Protein AF-A0A961RD64-F1 (afdb_monomer_lite)

pLDDT: mean 89.87, std 9.69, range [56.5, 98.44]

Secondary structure (DSSP, 8-state):
-HHHHHHHT-GGGT----TT--HHHHHHHHHHHHHHHHHHHHHHHHHHHHHHHHHT-SS--HHHHH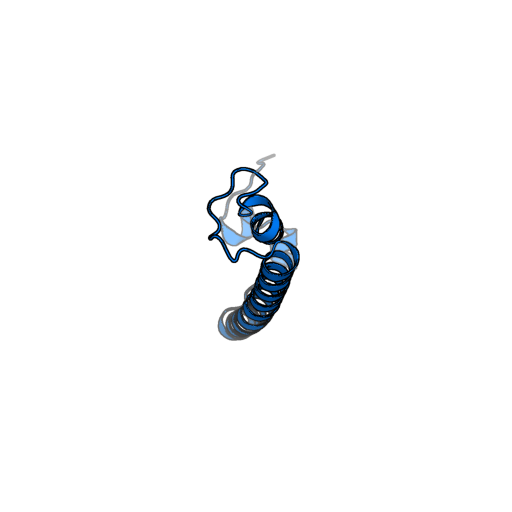H-HHHHHS---S---

Radius of gyration: 23.47 Å; chains: 1; bounding box: 42×28×63 Å

Structure (mmCIF, N/CA/C/O backbone):
data_AF-A0A961RD64-F1
#
_entry.id   AF-A0A961RD64-F1
#
loop_
_atom_site.group_PDB
_atom_site.id
_atom_site.type_symbol
_atom_site.label_atom_id
_atom_site.label_alt_id
_atom_site.label_comp_id
_atom_site.label_asym_id
_atom_site.label_entity_id
_atom_site.label_seq_id
_atom_site.pdbx_PDB_ins_code
_atom_site.Cartn_x
_atom_site.Cartn_y
_atom_site.Cartn_z
_atom_site.occupancy
_atom_site.B_iso_or_equiv
_atom_site.auth_seq_id
_atom_site.auth_comp_id
_atom_site.auth_asym_id
_atom_site.auth_atom_id
_atom_site.pdbx_PDB_model_num
ATOM 1 N N . GLY A 1 1 ? 11.355 5.523 -5.589 1.00 89.50 1 GLY A N 1
ATOM 2 C CA . GLY A 1 1 ? 11.943 4.187 -5.376 1.00 89.50 1 GLY A CA 1
ATOM 3 C C . GLY A 1 1 ? 11.659 3.283 -6.558 1.00 89.50 1 GLY A C 1
ATOM 4 O O . GLY A 1 1 ? 12.355 3.401 -7.552 1.00 89.50 1 GLY A O 1
ATOM 5 N N . ALA A 1 2 ? 10.602 2.467 -6.484 1.00 93.81 2 ALA A N 1
ATOM 6 C CA . ALA A 1 2 ? 10.307 1.388 -7.441 1.00 93.81 2 ALA A CA 1
ATOM 7 C C . ALA A 1 2 ? 10.257 1.796 -8.929 1.00 93.81 2 ALA A C 1
ATOM 9 O O . ALA A 1 2 ? 10.875 1.134 -9.756 1.00 93.81 2 ALA A O 1
ATOM 10 N N . VAL A 1 3 ? 9.591 2.905 -9.280 1.00 95.31 3 VAL A N 1
ATOM 11 C CA . VAL A 1 3 ? 9.578 3.411 -10.672 1.00 95.31 3 VAL A CA 1
ATOM 12 C C . VAL A 1 3 ? 10.976 3.848 -11.122 1.00 95.31 3 VAL A C 1
ATOM 14 O O . VAL A 1 3 ? 11.387 3.568 -12.242 1.00 95.31 3 VAL A O 1
ATOM 17 N N . GLY A 1 4 ? 11.742 4.469 -10.220 1.00 93.38 4 GLY A N 1
ATOM 18 C CA . GLY A 1 4 ? 13.118 4.893 -10.481 1.00 93.38 4 GLY A CA 1
ATOM 19 C C . GLY A 1 4 ? 14.062 3.728 -10.779 1.00 93.38 4 GLY A C 1
ATOM 20 O O . GLY A 1 4 ? 15.005 3.910 -11.539 1.00 93.38 4 GLY A O 1
ATOM 21 N N . THR A 1 5 ? 13.782 2.523 -10.274 1.00 94.00 5 THR A N 1
ATOM 22 C CA . THR A 1 5 ? 14.522 1.305 -10.641 1.00 94.00 5 THR A CA 1
ATOM 23 C C . THR A 1 5 ? 14.477 1.054 -12.150 1.00 94.00 5 THR A C 1
ATOM 25 O O . THR A 1 5 ? 15.505 0.751 -12.739 1.00 94.00 5 THR A O 1
ATOM 28 N N . GLY A 1 6 ? 13.340 1.297 -12.812 1.00 92.75 6 GLY A N 1
ATOM 29 C CA . GLY A 1 6 ? 13.230 1.142 -14.269 1.00 92.75 6 GLY A CA 1
ATOM 30 C C . GLY A 1 6 ? 14.121 2.105 -15.065 1.00 92.75 6 GLY A C 1
ATOM 31 O O . GLY A 1 6 ? 14.462 1.829 -16.215 1.00 92.75 6 GLY A O 1
ATOM 32 N N . ILE A 1 7 ? 14.556 3.202 -14.442 1.00 93.75 7 ILE A N 1
ATOM 33 C CA . ILE A 1 7 ? 15.487 4.162 -15.038 1.00 93.75 7 ILE A CA 1
ATOM 34 C C . ILE A 1 7 ? 16.927 3.790 -14.678 1.00 93.75 7 ILE A C 1
ATOM 36 O O . ILE A 1 7 ? 17.773 3.630 -15.552 1.00 93.75 7 ILE A O 1
ATOM 40 N N . LEU A 1 8 ? 17.203 3.622 -13.386 1.00 95.00 8 LEU A N 1
ATOM 41 C CA . LEU A 1 8 ? 18.558 3.477 -12.854 1.00 95.00 8 LEU A CA 1
ATOM 42 C C . LEU A 1 8 ? 19.184 2.100 -13.119 1.00 95.00 8 LEU A C 1
ATOM 44 O O . LEU A 1 8 ? 20.394 1.955 -12.992 1.00 95.00 8 LEU A O 1
ATOM 48 N N . THR A 1 9 ? 18.398 1.099 -13.524 1.00 94.31 9 THR A N 1
ATOM 49 C CA . THR A 1 9 ? 18.931 -0.199 -13.970 1.00 94.31 9 THR A CA 1
ATOM 50 C C . THR A 1 9 ? 19.492 -0.143 -15.401 1.00 94.31 9 THR A C 1
ATOM 52 O O . THR A 1 9 ? 20.188 -1.067 -15.812 1.00 94.31 9 THR A O 1
ATOM 55 N N . ALA A 1 10 ? 19.287 0.943 -16.156 1.00 93.25 10 ALA A N 1
ATOM 56 C CA . ALA A 1 10 ? 19.806 1.059 -17.517 1.00 93.25 10 ALA A CA 1
ATOM 57 C C . ALA A 1 10 ? 21.349 1.031 -17.582 1.00 93.25 10 ALA A C 1
ATOM 59 O O . ALA A 1 10 ? 21.992 1.851 -16.918 1.00 93.25 10 ALA A O 1
ATOM 60 N N . PRO A 1 11 ? 21.961 0.193 -18.446 1.00 91.69 11 PRO A N 1
ATOM 61 C CA . PRO A 1 11 ? 23.421 0.119 -18.588 1.00 91.69 11 PRO A CA 1
ATOM 62 C C . PRO A 1 11 ? 24.069 1.446 -18.982 1.00 91.69 11 PRO A C 1
ATOM 64 O O . PRO A 1 11 ? 25.132 1.799 -18.479 1.00 91.69 11 PRO A O 1
ATOM 67 N N . ALA A 1 12 ? 23.384 2.239 -19.814 1.00 90.00 12 ALA A N 1
ATOM 68 C CA . ALA A 1 12 ? 23.836 3.569 -20.228 1.00 90.00 12 ALA A CA 1
ATOM 69 C C . ALA A 1 12 ? 24.012 4.557 -19.058 1.00 90.00 12 ALA A C 1
ATOM 71 O O . ALA A 1 12 ? 24.717 5.553 -19.194 1.00 90.00 12 ALA A O 1
ATOM 72 N N . LEU A 1 13 ? 23.376 4.289 -17.915 1.00 90.88 13 LEU A N 1
ATOM 73 C CA . LEU A 1 13 ? 23.476 5.086 -16.693 1.00 90.88 13 LEU A CA 1
ATOM 74 C C . LEU A 1 13 ? 24.362 4.415 -15.626 1.00 90.88 13 LEU A C 1
ATOM 76 O O . LEU A 1 13 ? 24.368 4.852 -14.478 1.00 90.88 13 LEU A O 1
ATOM 80 N N . GLY A 1 14 ? 25.099 3.357 -15.986 1.00 90.94 14 GLY A N 1
ATOM 81 C CA . GLY A 1 14 ? 25.909 2.559 -15.058 1.00 90.94 14 GLY A CA 1
ATOM 82 C C . GLY A 1 14 ? 25.120 1.496 -14.285 1.00 90.94 14 GLY A C 1
ATOM 83 O O . GLY A 1 14 ? 25.623 0.961 -13.299 1.00 90.94 14 GLY A O 1
ATOM 84 N N . GLY A 1 15 ? 23.884 1.207 -14.705 1.00 91.31 15 GLY A N 1
ATOM 85 C CA . GLY A 1 15 ? 23.032 0.171 -14.125 1.00 91.31 15 GLY A CA 1
ATOM 86 C C . GLY A 1 15 ? 23.366 -1.246 -14.604 1.00 91.31 15 GLY A C 1
ATOM 87 O O . GLY A 1 15 ? 24.152 -1.449 -15.524 1.00 91.31 15 GLY A O 1
ATOM 88 N N . THR A 1 16 ? 22.743 -2.248 -13.981 1.00 93.94 16 THR A N 1
ATOM 89 C CA . THR A 1 16 ? 23.036 -3.681 -14.189 1.00 93.94 16 THR A CA 1
ATOM 90 C C . THR A 1 16 ? 22.151 -4.366 -15.241 1.00 93.94 16 THR A C 1
ATOM 92 O O . THR A 1 16 ? 21.983 -5.584 -15.196 1.00 93.94 16 THR A O 1
ATOM 95 N N . GLY A 1 17 ? 21.494 -3.608 -16.121 1.00 88.62 17 GLY A N 1
ATOM 96 C CA . GLY A 1 17 ? 20.638 -4.157 -17.175 1.00 88.62 17 GLY A CA 1
ATOM 97 C C . GLY A 1 17 ? 21.410 -4.991 -18.207 1.00 88.62 17 GLY A C 1
ATOM 98 O O . GLY A 1 17 ? 22.618 -4.837 -18.364 1.00 88.62 17 GLY A O 1
ATOM 99 N N . GLY A 1 18 ? 20.709 -5.883 -18.908 1.00 90.31 18 GLY A N 1
ATOM 100 C CA . GLY A 1 18 ? 21.276 -6.638 -20.030 1.00 90.31 18 GLY A CA 1
ATOM 101 C C . GLY A 1 18 ? 21.408 -5.804 -21.309 1.00 90.31 18 GLY A C 1
ATOM 102 O O . GLY A 1 18 ? 20.976 -4.652 -21.367 1.00 90.31 18 GLY A O 1
ATOM 103 N N . ASP A 1 19 ? 21.964 -6.410 -22.356 1.00 85.62 19 ASP A N 1
ATOM 104 C CA . ASP A 1 19 ? 22.173 -5.752 -23.656 1.00 85.62 19 ASP A CA 1
ATOM 105 C C . ASP A 1 19 ? 20.854 -5.362 -24.356 1.00 85.62 19 ASP A C 1
ATOM 107 O O . ASP A 1 19 ? 20.816 -4.430 -25.156 1.00 85.62 19 ASP A O 1
ATOM 111 N N . ASP A 1 20 ? 19.753 -6.041 -24.029 1.00 89.88 20 ASP A N 1
ATOM 112 C CA . ASP A 1 20 ? 18.399 -5.801 -24.538 1.00 89.88 20 ASP A CA 1
ATOM 113 C C . ASP A 1 20 ? 17.574 -4.837 -23.661 1.00 89.88 20 ASP A C 1
ATOM 115 O O . ASP A 1 20 ? 16.359 -4.691 -23.834 1.00 89.88 20 ASP A O 1
ATOM 119 N N . TYR A 1 21 ? 18.215 -4.152 -22.708 1.00 92.88 21 TYR A N 1
ATOM 120 C CA . TYR A 1 21 ? 17.521 -3.298 -21.752 1.00 92.88 21 TYR A CA 1
ATOM 121 C C . TYR A 1 21 ? 16.840 -2.094 -22.418 1.00 92.88 21 TYR A C 1
ATOM 123 O O . TYR A 1 21 ? 17.480 -1.164 -22.912 1.00 92.88 21 TYR A O 1
ATOM 131 N N . SER A 1 22 ? 15.510 -2.050 -22.329 1.00 94.00 22 SER A N 1
ATOM 132 C CA . SER A 1 22 ? 14.709 -0.895 -22.736 1.00 94.00 22 SER A CA 1
ATOM 133 C C . SER A 1 22 ? 14.358 -0.021 -21.536 1.00 94.00 22 SER A C 1
ATOM 135 O O . SER A 1 22 ? 13.567 -0.423 -20.683 1.00 94.00 22 SER A O 1
ATOM 137 N N . LEU A 1 23 ? 14.884 1.209 -21.500 1.00 92.75 23 LEU A N 1
ATOM 138 C CA . LEU A 1 23 ? 14.578 2.197 -20.455 1.00 92.75 23 LEU A CA 1
ATOM 139 C C . LEU A 1 23 ? 13.070 2.458 -20.340 1.00 92.75 23 LEU A C 1
ATOM 141 O O . LEU A 1 23 ? 12.500 2.413 -19.249 1.00 92.75 23 LEU A O 1
ATOM 145 N N . GLY A 1 24 ? 12.417 2.703 -21.479 1.00 93.56 24 GLY A N 1
ATOM 146 C CA . GLY A 1 24 ? 10.977 2.947 -21.531 1.00 93.56 24 GLY A CA 1
ATOM 147 C C . GLY A 1 24 ? 10.174 1.710 -21.131 1.00 93.56 24 GLY A C 1
ATOM 148 O O . GLY A 1 24 ? 9.253 1.814 -20.324 1.00 93.56 24 GLY A O 1
ATOM 149 N N . GLY A 1 25 ? 10.563 0.533 -21.634 1.00 95.25 25 GLY A N 1
ATOM 150 C CA . GLY A 1 25 ? 9.895 -0.728 -21.313 1.00 95.25 25 GLY A CA 1
ATOM 151 C C . GLY A 1 25 ? 9.968 -1.062 -19.824 1.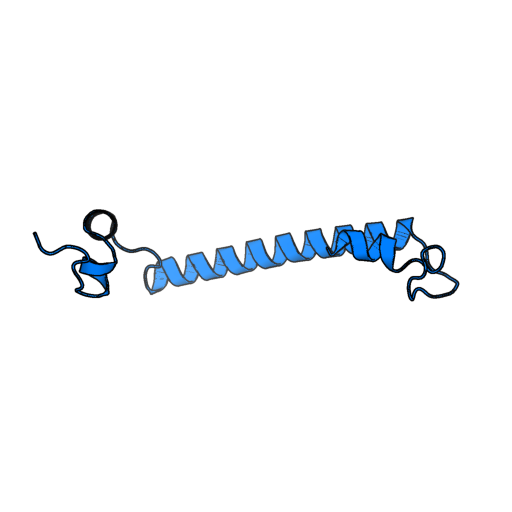00 95.25 25 G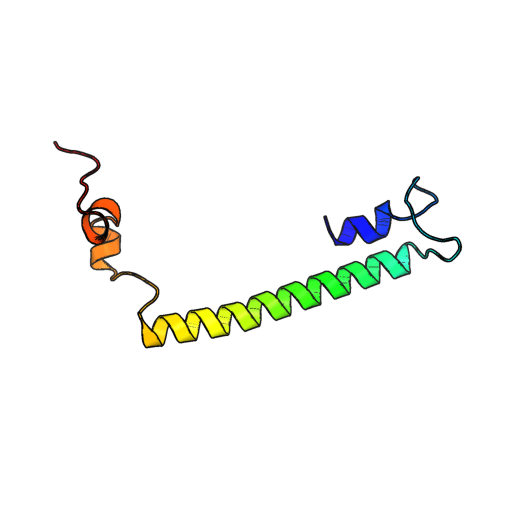LY A C 1
ATOM 152 O O . GLY A 1 25 ? 8.945 -1.319 -19.196 1.00 95.25 25 GLY A O 1
ATOM 153 N N . GLN A 1 26 ? 11.158 -0.975 -19.234 1.00 95.69 26 GLN A N 1
ATOM 154 C CA . GLN A 1 26 ? 11.384 -1.287 -17.822 1.00 95.69 26 GLN A CA 1
ATOM 155 C C . GLN A 1 26 ? 10.716 -0.272 -16.894 1.00 95.69 26 GLN A C 1
ATOM 157 O O . GLN A 1 26 ? 10.093 -0.655 -15.906 1.00 95.69 26 GLN A O 1
ATOM 162 N N . THR A 1 27 ? 10.739 1.018 -17.239 1.00 95.94 27 THR A N 1
ATOM 163 C CA . THR A 1 27 ? 10.006 2.040 -16.475 1.00 95.94 27 THR A CA 1
ATOM 164 C C . THR A 1 27 ? 8.499 1.767 -16.481 1.00 95.94 27 THR A C 1
ATOM 166 O O . THR A 1 27 ? 7.861 1.840 -15.430 1.00 95.94 27 THR A O 1
ATOM 169 N N . MET A 1 28 ? 7.927 1.377 -17.625 1.00 97.06 28 MET A N 1
ATOM 170 C CA . MET A 1 28 ? 6.507 1.018 -17.709 1.00 97.06 28 MET A CA 1
ATOM 171 C C . MET A 1 28 ? 6.168 -0.245 -16.913 1.00 97.06 28 MET A C 1
ATOM 173 O O . MET A 1 28 ? 5.172 -0.251 -16.191 1.00 97.06 28 MET A O 1
ATOM 177 N N . ILE A 1 29 ? 7.002 -1.287 -16.978 1.00 96.31 29 ILE A N 1
ATOM 178 C CA . ILE A 1 29 ? 6.828 -2.506 -16.171 1.00 96.31 29 ILE A CA 1
ATOM 179 C C . ILE A 1 29 ? 6.800 -2.162 -14.677 1.00 96.31 29 ILE A C 1
ATOM 181 O O . ILE A 1 29 ? 5.907 -2.612 -13.959 1.00 96.31 29 ILE A O 1
ATOM 185 N N . GLN A 1 30 ? 7.711 -1.302 -14.215 1.00 97.44 30 GLN A N 1
ATOM 186 C CA . GLN A 1 30 ? 7.750 -0.877 -12.816 1.00 97.44 30 GLN A CA 1
ATOM 187 C C . GLN A 1 30 ? 6.517 -0.061 -12.410 1.00 97.44 30 GLN A C 1
ATOM 189 O O . GLN A 1 30 ? 6.032 -0.214 -11.289 1.00 97.44 30 GLN A O 1
ATOM 194 N N . ILE A 1 31 ? 5.970 0.771 -13.302 1.00 98.00 31 ILE A N 1
ATOM 195 C CA . ILE A 1 31 ? 4.702 1.475 -13.055 1.00 98.00 31 ILE A CA 1
ATOM 196 C C . ILE A 1 31 ? 3.564 0.466 -12.866 1.00 98.00 31 ILE A C 1
ATOM 198 O O . ILE A 1 31 ? 2.833 0.558 -11.879 1.00 98.00 31 ILE A O 1
ATOM 202 N N . TYR A 1 32 ? 3.437 -0.525 -13.753 1.00 97.94 32 TYR A N 1
ATOM 203 C CA . TYR A 1 32 ? 2.418 -1.569 -13.611 1.00 97.94 32 TYR A CA 1
ATOM 204 C C . TYR A 1 32 ? 2.591 -2.370 -12.319 1.00 97.94 32 TYR A C 1
ATOM 206 O O . TYR A 1 32 ? 1.614 -2.587 -11.606 1.00 97.94 32 TYR A O 1
ATOM 214 N N . ALA A 1 33 ? 3.821 -2.747 -11.967 1.00 97.75 33 ALA A N 1
ATOM 215 C CA . ALA A 1 33 ? 4.110 -3.448 -10.719 1.00 97.75 33 ALA A CA 1
ATOM 216 C C . ALA A 1 33 ? 3.675 -2.633 -9.485 1.00 97.75 33 ALA A C 1
ATOM 218 O O . ALA A 1 33 ? 3.046 -3.166 -8.567 1.00 97.75 33 ALA A O 1
ATOM 219 N N . VAL A 1 34 ? 3.938 -1.322 -9.472 1.00 98.19 34 VAL A N 1
ATOM 220 C CA . VAL A 1 34 ? 3.497 -0.429 -8.387 1.00 98.19 34 VAL A CA 1
ATOM 221 C C . VAL A 1 34 ? 1.973 -0.342 -8.325 1.00 98.19 34 V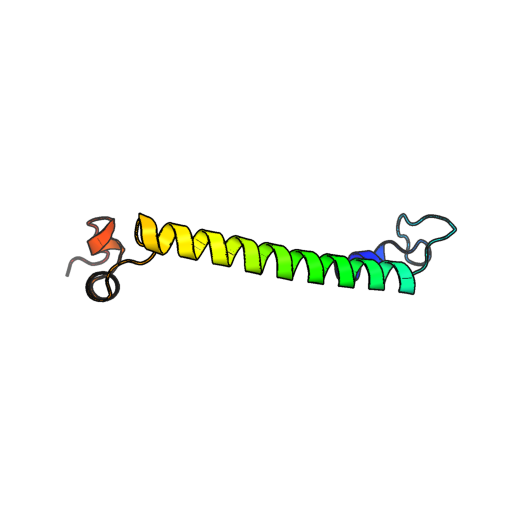AL A C 1
ATOM 223 O O . VAL A 1 34 ? 1.398 -0.470 -7.248 1.00 98.19 34 VAL A O 1
ATOM 226 N N . LEU A 1 35 ? 1.293 -0.184 -9.460 1.00 98.19 35 LEU A N 1
ATOM 227 C CA . LEU A 1 35 ? -0.171 -0.136 -9.481 1.00 98.19 35 LEU A CA 1
ATOM 228 C C . LEU A 1 35 ? -0.792 -1.442 -8.973 1.00 98.19 35 LEU A C 1
ATOM 230 O O . LEU A 1 35 ? -1.709 -1.406 -8.155 1.00 98.19 35 LEU A O 1
ATOM 234 N N . ILE A 1 36 ? -0.260 -2.590 -9.397 1.00 98.00 36 ILE A N 1
ATOM 235 C CA . ILE A 1 36 ? -0.726 -3.905 -8.943 1.00 98.00 36 ILE A CA 1
ATOM 236 C C . ILE A 1 36 ? -0.537 -4.048 -7.432 1.00 98.00 36 ILE A C 1
ATOM 238 O O . ILE A 1 36 ? -1.460 -4.466 -6.738 1.00 98.00 36 ILE A O 1
ATOM 242 N N . THR A 1 37 ? 0.628 -3.671 -6.903 1.00 97.69 37 THR A N 1
ATOM 243 C CA . THR A 1 37 ? 0.899 -3.771 -5.460 1.00 97.69 37 THR A CA 1
ATOM 244 C C . THR A 1 37 ? 0.024 -2.830 -4.635 1.00 97.69 37 THR A C 1
ATOM 246 O O . THR A 1 37 ? -0.468 -3.248 -3.588 1.00 97.69 37 THR A O 1
ATOM 249 N N . ILE A 1 38 ? -0.251 -1.608 -5.106 1.00 98.06 38 ILE A N 1
ATOM 250 C CA . ILE A 1 38 ? -1.203 -0.682 -4.467 1.00 98.06 38 ILE A CA 1
ATOM 251 C C . ILE A 1 38 ? -2.605 -1.290 -4.430 1.00 98.06 38 ILE A C 1
ATOM 253 O O . ILE A 1 38 ? -3.232 -1.320 -3.374 1.00 98.06 38 ILE A O 1
ATOM 257 N N . VAL A 1 39 ? -3.094 -1.804 -5.560 1.00 98.25 39 VAL A N 1
ATOM 258 C CA . VAL A 1 39 ? -4.438 -2.391 -5.639 1.00 98.25 39 VAL A CA 1
ATOM 259 C C . VAL A 1 39 ? -4.539 -3.629 -4.750 1.00 98.25 39 VAL A C 1
ATOM 261 O O . VAL A 1 39 ? -5.476 -3.746 -3.966 1.00 98.25 39 VAL A O 1
ATOM 264 N N . TRP A 1 40 ? -3.556 -4.526 -4.821 1.00 97.94 40 TRP A N 1
ATOM 265 C CA . TRP A 1 40 ? -3.531 -5.744 -4.016 1.00 97.94 40 TRP A CA 1
ATOM 266 C C . TRP A 1 40 ? -3.474 -5.437 -2.519 1.00 97.94 40 TRP A C 1
ATOM 268 O O . TRP A 1 40 ? -4.323 -5.904 -1.763 1.00 97.94 40 TRP A O 1
ATOM 278 N N . SER A 1 41 ? -2.508 -4.619 -2.089 1.00 97.56 41 SER A N 1
ATOM 279 C CA . SER A 1 41 ? -2.365 -4.249 -0.677 1.00 97.56 41 SER A CA 1
ATOM 280 C C . SER A 1 41 ? -3.587 -3.487 -0.171 1.00 97.56 41 SER A C 1
ATOM 282 O O . SER A 1 41 ? -4.061 -3.786 0.921 1.00 97.56 41 SER A O 1
ATOM 284 N N . GLY A 1 42 ? -4.149 -2.578 -0.971 1.00 98.19 42 GLY A N 1
ATOM 285 C CA . GLY A 1 42 ? -5.351 -1.827 -0.628 1.00 98.19 42 GLY A CA 1
ATOM 286 C C . GLY A 1 42 ? -6.573 -2.723 -0.443 1.00 98.19 42 GLY A C 1
ATOM 287 O O . GLY A 1 42 ? -7.226 -2.653 0.595 1.00 98.19 42 GLY A O 1
ATOM 288 N N . ILE A 1 43 ? -6.862 -3.602 -1.408 1.00 98.44 43 ILE A N 1
ATOM 289 C CA . ILE A 1 43 ? -8.032 -4.493 -1.354 1.00 98.44 43 ILE A CA 1
ATOM 290 C C . ILE A 1 43 ? -7.887 -5.511 -0.225 1.00 98.44 43 ILE A C 1
ATOM 292 O O . ILE A 1 43 ? -8.797 -5.657 0.590 1.00 98.44 43 ILE A O 1
ATOM 296 N N . VAL A 1 44 ? -6.748 -6.205 -0.152 1.00 98.19 44 VAL A N 1
ATOM 297 C CA . VAL A 1 44 ? -6.533 -7.240 0.865 1.00 98.19 44 VAL A CA 1
ATOM 298 C C . VAL A 1 44 ? -6.564 -6.629 2.263 1.00 98.19 44 VAL A C 1
ATOM 300 O O . VAL A 1 44 ? -7.254 -7.155 3.134 1.00 98.19 44 VAL A O 1
ATOM 303 N N . SER A 1 45 ? -5.899 -5.488 2.476 1.00 97.69 45 SER A N 1
ATOM 304 C CA . SER A 1 45 ? -5.935 -4.811 3.777 1.00 97.69 45 SER A CA 1
ATOM 305 C C . SER A 1 45 ? -7.340 -4.327 4.116 1.00 97.69 45 SER A C 1
ATOM 307 O O . SER A 1 45 ? -7.775 -4.517 5.244 1.00 97.69 45 SER A O 1
ATOM 309 N N . ALA A 1 46 ? -8.093 -3.771 3.159 1.00 97.50 46 ALA A N 1
ATOM 310 C CA . ALA A 1 46 ? -9.472 -3.346 3.401 1.00 97.50 46 ALA A CA 1
ATOM 311 C C . ALA A 1 46 ? -10.371 -4.512 3.842 1.00 97.50 46 ALA A C 1
ATOM 313 O O . ALA A 1 46 ? -11.142 -4.367 4.791 1.00 97.50 46 ALA A O 1
ATOM 314 N N . ILE A 1 47 ? -10.242 -5.677 3.197 1.00 97.50 47 ILE A N 1
ATOM 315 C CA . ILE A 1 47 ? -10.976 -6.889 3.584 1.00 97.50 47 ILE A CA 1
ATOM 316 C C . ILE A 1 47 ? -10.574 -7.327 4.995 1.00 97.50 47 ILE A C 1
ATOM 318 O O . ILE A 1 47 ? -11.444 -7.558 5.832 1.00 97.50 47 ILE A O 1
ATOM 322 N N . LEU A 1 48 ? -9.272 -7.411 5.280 1.00 96.75 48 LEU A N 1
ATOM 323 C CA . LEU A 1 48 ? -8.775 -7.841 6.588 1.00 96.75 48 LEU A CA 1
ATOM 324 C C . LEU A 1 48 ? -9.195 -6.883 7.704 1.00 96.75 48 LEU A C 1
ATOM 326 O O . LEU A 1 48 ? -9.706 -7.336 8.724 1.00 96.75 48 LEU A O 1
ATOM 330 N N . TYR A 1 49 ? -9.057 -5.572 7.500 1.00 96.81 49 TYR A N 1
ATOM 331 C CA . TYR A 1 49 ? -9.508 -4.580 8.471 1.00 96.81 49 TYR A CA 1
ATOM 332 C C . TYR A 1 49 ? -11.005 -4.688 8.720 1.00 96.81 49 TYR A C 1
ATOM 334 O O . TYR A 1 49 ? -11.422 -4.646 9.872 1.00 96.81 49 TYR A O 1
ATOM 342 N N . LYS A 1 50 ? -11.816 -4.899 7.675 1.00 95.00 50 LYS A N 1
ATOM 343 C CA . LYS A 1 50 ? -13.260 -5.061 7.849 1.00 95.00 50 LYS A CA 1
ATOM 344 C C . LYS A 1 50 ? -13.617 -6.329 8.622 1.00 95.00 50 LYS A C 1
ATOM 346 O O . LYS A 1 50 ? -14.522 -6.295 9.448 1.00 95.00 50 LYS A O 1
ATOM 351 N N . LEU A 1 51 ? -12.916 -7.434 8.370 1.00 96.38 51 LEU A N 1
ATOM 352 C CA . LEU A 1 51 ? -13.115 -8.681 9.109 1.00 96.38 51 LEU A CA 1
ATOM 353 C C . LEU A 1 51 ? -12.743 -8.522 10.587 1.00 96.38 51 LEU A C 1
ATOM 355 O O . LEU A 1 51 ? -13.522 -8.909 11.453 1.00 96.38 51 LEU A O 1
ATOM 359 N N . VAL A 1 52 ? -11.589 -7.920 10.878 1.00 96.44 52 VAL A N 1
ATOM 360 C CA . VAL A 1 52 ? -11.136 -7.671 12.256 1.00 96.44 52 VAL A CA 1
ATOM 361 C C . VAL A 1 52 ? -12.100 -6.736 12.986 1.00 96.44 52 VAL A C 1
ATOM 363 O O . VAL A 1 52 ? -12.464 -7.006 14.128 1.00 96.44 52 VAL A O 1
ATOM 366 N N . ASP A 1 53 ? -12.566 -5.684 12.314 1.00 92.75 53 ASP A N 1
ATOM 367 C CA . ASP A 1 53 ? -13.525 -4.725 12.863 1.00 92.75 53 ASP A CA 1
ATOM 368 C C . ASP A 1 53 ? -14.855 -5.383 13.261 1.00 92.75 53 ASP A C 1
ATOM 370 O O . ASP A 1 53 ? -15.408 -5.067 14.308 1.00 92.75 53 ASP A O 1
ATOM 374 N N . VAL A 1 54 ? -15.341 -6.355 12.482 1.00 93.44 54 VAL A N 1
ATOM 375 C CA . VAL A 1 54 ? -16.584 -7.080 12.800 1.00 93.44 54 VAL A CA 1
ATOM 376 C C . VAL A 1 54 ? -16.393 -8.137 13.895 1.00 93.44 54 VAL A 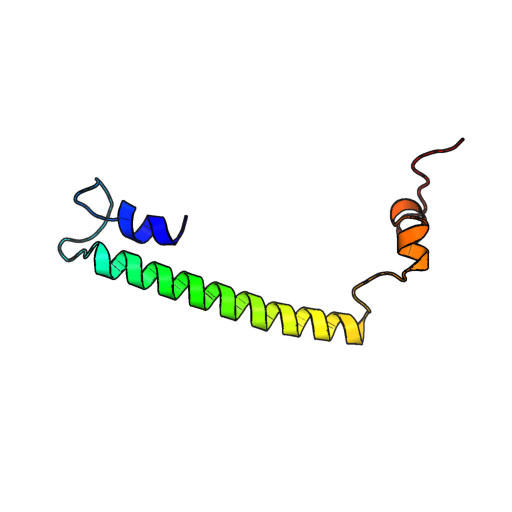C 1
ATOM 378 O O . VAL A 1 54 ? -17.319 -8.375 14.665 1.00 93.44 54 VAL A O 1
ATOM 381 N N . ILE A 1 55 ? -15.231 -8.795 13.961 1.00 95.12 55 ILE A N 1
ATOM 382 C CA . ILE A 1 55 ? -15.000 -9.913 14.894 1.00 95.12 55 ILE A CA 1
ATOM 383 C C . ILE A 1 55 ? -14.552 -9.423 16.276 1.00 95.12 55 ILE A C 1
ATOM 385 O O . ILE A 1 55 ? -15.016 -9.943 17.288 1.00 95.12 55 ILE A O 1
ATOM 389 N N . VAL A 1 56 ? -13.627 -8.463 16.319 1.00 91.81 56 VAL A N 1
ATOM 390 C CA . VAL A 1 56 ? -12.969 -8.002 17.555 1.00 91.81 56 VAL A CA 1
ATOM 391 C C . VAL A 1 56 ? -13.340 -6.556 17.885 1.00 91.81 56 VAL A C 1
ATOM 393 O O . VAL A 1 56 ? -13.443 -6.208 19.056 1.00 91.81 56 VAL A O 1
ATOM 396 N N . GLY A 1 57 ? -13.572 -5.729 16.863 1.00 87.25 57 GLY A N 1
ATOM 397 C CA . GLY A 1 57 ? -13.635 -4.275 16.996 1.00 87.25 57 GLY A CA 1
ATOM 398 C C . GLY A 1 57 ? -12.232 -3.678 16.904 1.00 87.25 57 GLY A C 1
ATOM 399 O O . GLY A 1 57 ? -11.398 -3.887 17.780 1.00 87.25 57 GLY A O 1
ATOM 400 N N . LEU A 1 58 ? -11.945 -2.960 15.811 1.00 88.25 58 LEU A N 1
ATOM 401 C CA . LEU A 1 58 ? -10.591 -2.463 15.524 1.00 88.25 58 LEU A CA 1
ATOM 402 C C . LEU A 1 58 ? -10.286 -1.129 16.225 1.00 88.25 58 LEU A C 1
ATOM 404 O O . LEU A 1 58 ? -9.126 -0.824 16.496 1.00 88.25 58 LEU A O 1
ATOM 408 N N . ARG A 1 59 ? -11.314 -0.316 16.490 1.00 90.06 59 ARG A N 1
ATOM 409 C CA . ARG A 1 59 ? -11.185 1.021 17.083 1.00 90.06 59 ARG A CA 1
ATOM 410 C C . ARG A 1 59 ? -11.821 1.051 18.470 1.00 90.06 59 ARG A C 1
ATOM 412 O O . ARG A 1 59 ? -12.890 0.481 18.670 1.00 90.06 59 ARG A O 1
ATOM 419 N N . VAL A 1 60 ? -11.176 1.758 19.396 1.00 88.75 60 VAL A N 1
ATOM 420 C CA . VAL A 1 60 ? -11.736 2.058 20.722 1.00 88.75 60 VAL A CA 1
ATOM 421 C C . VAL A 1 60 ? -13.003 2.911 20.610 1.00 88.75 60 VAL A C 1
ATOM 423 O O . VAL A 1 60 ? -13.277 3.519 19.571 1.00 88.75 60 VAL A O 1
ATOM 426 N N . THR A 1 61 ? -13.789 2.971 21.684 1.00 87.44 61 THR A N 1
ATOM 427 C CA . THR A 1 61 ? -14.987 3.815 21.708 1.00 87.44 61 THR A CA 1
ATOM 428 C C . THR A 1 61 ? -14.617 5.301 21.642 1.00 87.44 61 THR A C 1
ATOM 430 O O . THR A 1 61 ? -13.518 5.708 22.021 1.00 87.44 61 THR A O 1
ATOM 433 N N . THR A 1 62 ? -15.541 6.150 21.185 1.00 88.00 62 THR A N 1
ATOM 434 C CA . THR A 1 62 ? -15.296 7.601 21.095 1.00 88.00 62 THR A CA 1
ATOM 435 C C . THR A 1 62 ? -15.060 8.260 22.451 1.00 88.00 62 THR A C 1
ATOM 437 O O . THR A 1 62 ? -14.454 9.327 22.511 1.00 88.00 62 THR A O 1
ATOM 440 N N . ASP A 1 63 ? -15.572 7.664 23.526 1.00 84.19 63 ASP A N 1
ATOM 441 C CA . ASP A 1 63 ? -15.400 8.188 24.880 1.00 84.19 63 ASP A CA 1
ATOM 442 C C . ASP A 1 63 ? -14.039 7.790 25.458 1.00 84.19 63 ASP A C 1
ATOM 444 O O . ASP A 1 63 ? -13.408 8.611 26.126 1.00 84.19 63 ASP A O 1
ATOM 448 N N . ASP A 1 64 ? -13.538 6.598 25.117 1.00 84.75 64 ASP A N 1
ATOM 449 C CA . ASP A 1 64 ? -12.173 6.184 25.456 1.00 84.75 64 ASP A CA 1
ATOM 450 C C . ASP A 1 64 ? -11.131 7.005 24.681 1.00 84.75 64 ASP A C 1
ATOM 452 O O . ASP A 1 64 ? -10.138 7.468 25.241 1.00 84.75 64 ASP A O 1
ATOM 456 N N . GLU A 1 65 ? -11.393 7.277 23.398 1.00 84.69 65 GLU A N 1
ATOM 457 C CA . GLU A 1 65 ? -10.532 8.125 22.561 1.00 84.69 65 GLU A CA 1
ATOM 458 C C . GLU A 1 65 ? -10.433 9.564 23.110 1.00 84.69 65 GLU A C 1
ATOM 460 O O . GLU A 1 65 ? -9.384 10.196 22.992 1.00 84.69 65 GLU A O 1
ATOM 465 N N . ARG A 1 66 ? -11.493 10.073 23.762 1.00 83.88 66 ARG A N 1
ATOM 466 C CA . ARG A 1 66 ? -11.510 11.398 24.416 1.00 83.88 66 ARG A CA 1
ATOM 467 C C . ARG A 1 66 ? -10.814 11.427 25.772 1.00 83.88 66 ARG A C 1
ATOM 469 O O . ARG A 1 66 ? -10.196 12.436 26.096 1.00 83.88 66 ARG A O 1
ATOM 476 N N . GLN A 1 67 ? -10.950 10.371 26.572 1.00 82.62 67 GLN A N 1
ATOM 477 C CA . GLN A 1 67 ? -10.276 10.257 27.873 1.00 82.62 67 GLN A CA 1
ATOM 478 C C . GLN A 1 67 ? -8.768 10.005 27.730 1.00 82.62 67 GLN A C 1
ATOM 480 O O . GLN A 1 67 ? -8.008 10.324 28.642 1.00 82.62 67 GLN A O 1
ATOM 485 N N . GLY A 1 68 ? -8.341 9.493 26.572 1.00 82.19 68 GLY A N 1
ATOM 486 C CA . GLY A 1 68 ? -6.952 9.197 26.240 1.00 82.19 68 GLY A CA 1
ATOM 487 C C . GLY A 1 68 ? -6.667 7.700 26.327 1.00 82.19 68 GLY A C 1
ATOM 488 O O . GLY A 1 68 ? -7.077 7.030 27.278 1.00 82.19 68 GLY A O 1
ATOM 489 N N . LEU A 1 69 ? -5.956 7.164 25.328 1.00 85.25 69 LEU A N 1
ATOM 490 C CA . LEU A 1 69 ? -5.605 5.738 25.276 1.00 85.25 69 LEU A CA 1
ATOM 491 C C . LEU A 1 69 ? -4.673 5.331 26.420 1.00 85.25 69 LEU A C 1
ATOM 493 O O . LEU A 1 69 ? -4.815 4.229 26.937 1.00 85.25 69 LEU A O 1
ATOM 497 N N . ASP A 1 70 ? -3.783 6.221 26.857 1.00 83.81 70 ASP A N 1
ATOM 498 C CA . ASP A 1 70 ? -2.890 5.939 27.985 1.00 83.81 70 ASP A CA 1
ATOM 499 C C . ASP A 1 70 ? -3.704 5.608 29.244 1.00 83.81 70 ASP A C 1
ATOM 501 O O . ASP A 1 70 ? -3.456 4.601 29.902 1.00 83.81 70 ASP A O 1
ATOM 505 N N . LEU A 1 71 ? -4.772 6.366 29.512 1.00 75.62 71 LEU A N 1
ATOM 506 C CA . LEU A 1 71 ? -5.644 6.123 30.657 1.00 75.62 71 LEU A CA 1
ATOM 507 C C . LEU A 1 71 ? -6.577 4.923 30.440 1.00 75.62 71 LEU A C 1
ATOM 509 O O . LEU A 1 71 ? -6.758 4.107 31.339 1.00 75.62 71 LEU A O 1
ATOM 513 N N . THR A 1 72 ? -7.179 4.813 29.256 1.00 79.00 72 THR A N 1
ATOM 514 C CA . THR A 1 72 ? -8.275 3.860 28.990 1.00 79.00 72 THR A CA 1
ATOM 515 C C . THR A 1 72 ? -7.796 2.468 28.582 1.00 79.00 72 THR A C 1
ATOM 517 O O . THR A 1 72 ? -8.479 1.488 28.866 1.00 79.00 72 THR A O 1
ATOM 520 N N . GLN A 1 73 ? -6.626 2.359 27.947 1.00 80.19 73 GLN A N 1
ATOM 521 C CA . GLN A 1 73 ? -6.030 1.096 27.492 1.00 80.19 73 GLN A CA 1
ATOM 522 C C . GLN A 1 73 ? -4.815 0.678 28.330 1.00 80.19 73 GLN A C 1
ATOM 524 O O . GLN A 1 73 ? -4.571 -0.520 28.476 1.00 80.19 73 GLN A O 1
ATOM 529 N N . HIS A 1 74 ? -4.065 1.632 28.895 1.00 85.19 74 HIS A N 1
ATOM 530 C CA . HIS A 1 74 ? -2.849 1.348 29.671 1.00 85.19 74 HIS A CA 1
ATOM 531 C C . HIS A 1 74 ? -2.965 1.667 31.172 1.00 85.19 74 HIS A C 1
ATOM 533 O O . HIS A 1 74 ? -2.129 1.211 31.948 1.00 85.19 74 HIS A O 1
ATOM 539 N N . GLY A 1 75 ? -4.018 2.367 31.614 1.00 76.25 75 GLY A N 1
ATOM 540 C CA . GLY A 1 75 ? -4.213 2.742 33.020 1.00 76.25 75 GLY A CA 1
ATOM 541 C C . GLY A 1 75 ? -3.237 3.809 33.529 1.00 76.25 75 GLY A C 1
ATOM 542 O O . GLY A 1 75 ? -3.134 4.014 34.738 1.00 76.25 75 GLY A O 1
ATOM 543 N N . GLU A 1 76 ? -2.523 4.487 32.629 1.00 71.94 76 GLU A N 1
ATOM 544 C CA . GLU A 1 76 ? -1.508 5.486 32.950 1.00 71.94 76 GLU A CA 1
ATOM 545 C C . GLU A 1 76 ? -2.061 6.907 32.747 1.00 71.94 76 GLU A C 1
ATOM 547 O O . GLU A 1 76 ? -2.621 7.240 31.703 1.00 71.94 76 GLU A O 1
ATOM 552 N N . GLN A 1 77 ? -1.900 7.779 33.748 1.00 68.75 77 GLN A N 1
ATOM 553 C CA . GLN A 1 77 ? -2.135 9.218 33.593 1.00 68.75 77 GLN A CA 1
ATOM 554 C C . GLN A 1 77 ? -0.801 9.916 33.330 1.00 68.75 77 GLN A C 1
ATOM 556 O O . GLN A 1 77 ? 0.045 9.988 34.216 1.00 68.75 77 GLN A O 1
ATOM 561 N N . ALA A 1 78 ? -0.626 10.478 32.129 1.00 61.12 78 ALA A N 1
ATOM 562 C CA . ALA A 1 78 ? 0.599 11.190 31.749 1.00 61.12 78 ALA A CA 1
ATOM 563 C C . ALA A 1 78 ? 0.864 12.461 32.587 1.00 61.12 78 ALA A C 1
ATOM 565 O O . ALA A 1 78 ? 1.999 12.930 32.652 1.00 61.12 78 ALA A O 1
ATOM 566 N N . TYR A 1 79 ? -0.164 13.010 33.246 1.00 57.8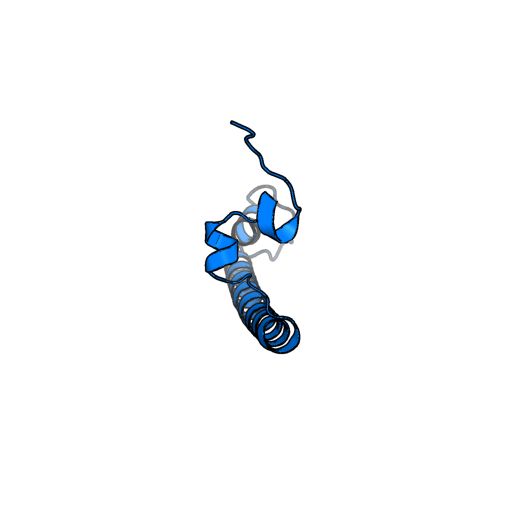8 79 TYR A N 1
ATOM 567 C CA . TYR A 1 79 ? -0.035 14.131 34.175 1.00 57.88 79 TYR A CA 1
ATOM 568 C C . TYR A 1 79 ? -0.877 13.902 35.431 1.00 57.88 79 TYR A C 1
ATOM 570 O O . TYR A 1 79 ? -2.106 13.890 35.375 1.00 57.88 79 TYR A O 1
ATOM 578 N N . HIS A 1 80 ? -0.200 13.784 36.570 1.00 57.16 80 HIS A N 1
ATOM 579 C CA . HIS A 1 80 ? -0.792 14.040 37.878 1.00 57.16 80 HIS A CA 1
ATOM 580 C C . HIS A 1 80 ? -0.680 15.548 38.142 1.00 57.16 80 HIS A C 1
ATOM 582 O O . HIS A 1 80 ? 0.431 16.082 38.145 1.00 57.16 80 HIS A O 1
ATOM 588 N N . ALA A 1 81 ? -1.817 16.232 38.288 1.00 56.50 81 ALA A N 1
ATOM 589 C CA . ALA A 1 81 ? -1.863 17.596 38.815 1.00 56.50 81 ALA A CA 1
ATOM 590 C C . ALA A 1 81 ? -1.846 17.571 40.348 1.00 56.50 81 ALA A C 1
ATOM 592 O O . ALA A 1 81 ? -2.489 16.657 40.918 1.00 56.50 81 ALA A O 1
#

Sequence (81 aa):
GAVGTGILTAPALGGTGGDDYSLGGQTMIQIYAVLITIVWSGIVSAILYKLVDVIVGLRVTTDDERQGLDLTQHGEQAYHA

Foldseek 3Di:
DQLCCLQCLDVVNVHVDDPPRDSVVSSVVSVVVVVVCCVVCVVVVVVVVVVCCVPPNPDDDPVCVVVPCCCNVVVDDPDDD